Protein AF-A0A257VPJ4-F1 (afdb_monomer_lite)

Foldseek 3Di:
DVLVVQVVLVAPEEAELDPVVQVVNCVVNVNVRRYDYNDPQLVVDDDQDPVNLVVLVVQLPGDRYKYKYFDPPPPDDPSSVVVSQVSLVVVQWHKDWDDFDADPVRHGTMTIIHIDHHD

Structure (mmCIF, N/CA/C/O backbone):
data_AF-A0A257VPJ4-F1
#
_entry.id   AF-A0A257VPJ4-F1
#
loop_
_atom_site.group_PDB
_atom_site.id
_atom_site.type_symbol
_atom_site.label_atom_id
_atom_site.label_alt_id
_atom_site.label_comp_id
_atom_site.label_asym_id
_atom_site.label_entity_id
_atom_site.label_seq_id
_atom_site.pdbx_PDB_ins_code
_atom_site.Cartn_x
_atom_site.Cartn_y
_atom_site.Cartn_z
_atom_site.occupancy
_atom_site.B_iso_or_equiv
_atom_site.auth_seq_id
_atom_site.auth_comp_id
_atom_site.auth_asym_id
_atom_site.auth_atom_id
_atom_site.pdbx_PDB_model_num
ATOM 1 N N . PRO A 1 1 ? -6.957 4.475 14.204 1.00 91.00 1 PRO A N 1
ATOM 2 C CA . PRO A 1 1 ? -7.528 4.563 12.835 1.00 91.00 1 PRO A CA 1
ATOM 3 C C . PRO A 1 1 ? -6.966 3.501 11.880 1.00 91.00 1 PRO A C 1
ATOM 5 O O . PRO A 1 1 ? -7.706 2.599 11.518 1.00 91.00 1 PRO A O 1
ATOM 8 N N . LEU A 1 2 ? -5.660 3.529 11.570 1.00 92.00 2 LEU A N 1
ATOM 9 C CA . LEU A 1 2 ? -5.046 2.609 10.595 1.00 92.00 2 LEU A CA 1
ATOM 10 C C . LEU A 1 2 ? -5.255 1.131 10.947 1.00 92.00 2 LEU A C 1
ATOM 12 O O . LEU A 1 2 ? -5.782 0.375 10.145 1.00 92.00 2 LEU A O 1
ATOM 16 N N . ARG A 1 3 ? -4.924 0.728 12.179 1.00 91.44 3 ARG A N 1
ATOM 17 C CA . ARG A 1 3 ? -5.141 -0.649 12.655 1.00 91.44 3 ARG A CA 1
ATOM 18 C C . ARG A 1 3 ? -6.596 -1.107 12.497 1.00 91.44 3 ARG A C 1
ATOM 20 O O . ARG A 1 3 ? -6.821 -2.242 12.111 1.00 91.44 3 ARG A O 1
ATOM 27 N N . ALA A 1 4 ? -7.559 -0.250 12.844 1.00 91.69 4 ALA A N 1
ATOM 28 C CA . ALA A 1 4 ? -8.978 -0.594 12.773 1.00 91.69 4 ALA A CA 1
ATOM 29 C C . ALA A 1 4 ? -9.409 -0.815 11.319 1.00 91.69 4 ALA A C 1
ATOM 31 O O . ALA A 1 4 ? -10.001 -1.842 11.023 1.00 91.69 4 ALA A O 1
ATOM 32 N N . TYR A 1 5 ? -9.002 0.086 10.420 1.00 94.56 5 TYR A N 1
ATOM 33 C CA . TYR A 1 5 ? -9.220 -0.059 8.983 1.00 94.56 5 TYR A CA 1
ATOM 34 C C . TYR A 1 5 ? -8.608 -1.355 8.431 1.00 94.56 5 TYR A C 1
ATOM 36 O O . TYR A 1 5 ? -9.283 -2.112 7.749 1.00 94.56 5 TYR A O 1
ATOM 44 N N . LEU A 1 6 ? -7.347 -1.651 8.768 1.00 94.38 6 LEU A N 1
ATOM 45 C CA . LEU A 1 6 ? -6.667 -2.868 8.308 1.00 94.38 6 LEU A CA 1
ATOM 46 C C . LEU A 1 6 ? -7.302 -4.149 8.867 1.00 94.38 6 LEU A C 1
ATOM 48 O O . LEU A 1 6 ? -7.285 -5.173 8.197 1.00 94.38 6 LEU A O 1
ATOM 52 N N . ALA A 1 7 ? -7.840 -4.109 10.087 1.00 92.56 7 ALA A N 1
ATOM 53 C CA . ALA A 1 7 ? -8.525 -5.253 10.682 1.00 92.56 7 ALA A CA 1
ATOM 54 C C . ALA A 1 7 ? -9.891 -5.512 10.030 1.00 92.56 7 ALA A C 1
ATOM 56 O O . ALA A 1 7 ? -10.244 -6.667 9.828 1.00 92.56 7 ALA A O 1
ATOM 57 N N . ASP A 1 8 ? -10.626 -4.449 9.704 1.00 94.56 8 ASP A N 1
ATOM 58 C CA . ASP A 1 8 ? -11.932 -4.518 9.042 1.00 94.56 8 ASP A CA 1
ATOM 59 C C . ASP A 1 8 ? -11.807 -4.967 7.579 1.00 94.56 8 ASP A C 1
ATOM 61 O O . ASP A 1 8 ? -12.488 -5.888 7.142 1.00 94.56 8 ASP A O 1
ATOM 65 N N . ALA A 1 9 ? -10.850 -4.391 6.846 1.00 94.62 9 ALA A N 1
ATOM 66 C CA . ALA A 1 9 ? -10.592 -4.733 5.449 1.00 94.62 9 ALA A CA 1
ATOM 67 C C . ALA A 1 9 ? -9.998 -6.140 5.245 1.00 94.62 9 ALA A C 1
ATOM 69 O O . ALA A 1 9 ? -10.019 -6.648 4.125 1.00 94.62 9 ALA A O 1
ATOM 70 N N . ALA A 1 10 ? -9.433 -6.737 6.303 1.00 93.06 10 ALA A N 1
ATOM 71 C CA . ALA A 1 10 ? -8.858 -8.083 6.325 1.00 93.06 10 ALA A CA 1
ATOM 72 C C . ALA A 1 10 ? -7.991 -8.440 5.087 1.00 93.06 10 ALA A C 1
ATOM 74 O O . ALA A 1 10 ? -8.274 -9.421 4.394 1.00 93.06 10 ALA A O 1
ATOM 75 N N . PRO A 1 11 ? -6.931 -7.665 4.777 1.00 94.00 11 PRO A N 1
ATOM 76 C CA . PRO A 1 11 ? -6.046 -7.972 3.657 1.00 94.00 11 PRO A CA 1
ATOM 77 C C . PRO A 1 11 ? -5.237 -9.245 3.919 1.00 94.00 11 PRO A C 1
ATOM 79 O O . PRO A 1 11 ? -4.891 -9.542 5.063 1.00 94.00 11 PRO A O 1
ATOM 82 N N . ASN A 1 12 ? -4.849 -9.959 2.860 1.00 92.44 12 ASN A N 1
ATOM 83 C CA . ASN A 1 12 ? -4.039 -11.180 3.001 1.00 92.44 12 ASN A CA 1
ATOM 84 C C . ASN A 1 12 ? -2.571 -10.876 3.337 1.00 92.44 12 ASN A C 1
ATOM 86 O O . ASN A 1 12 ? -1.836 -11.754 3.782 1.00 92.44 12 ASN A O 1
ATOM 90 N N . GLY A 1 13 ? -2.142 -9.632 3.129 1.00 92.62 13 GLY A N 1
ATOM 91 C CA . GLY A 1 13 ? -0.814 -9.154 3.476 1.00 92.62 13 GLY A CA 1
ATOM 92 C C . GLY A 1 13 ? -0.798 -7.638 3.594 1.00 92.62 13 GLY A C 1
ATOM 93 O O . GLY A 1 13 ? -1.459 -6.940 2.829 1.00 92.62 13 GLY A O 1
ATOM 94 N N . ILE A 1 14 ? -0.053 -7.132 4.571 1.00 93.44 14 ILE A N 1
ATOM 95 C CA . ILE A 1 14 ? 0.162 -5.704 4.798 1.00 93.44 14 ILE A CA 1
ATOM 96 C C . ILE A 1 14 ? 1.647 -5.436 4.618 1.00 93.44 14 ILE A C 1
ATOM 98 O O . ILE A 1 14 ? 2.462 -5.969 5.369 1.00 93.44 14 ILE A O 1
ATOM 102 N N . TYR A 1 15 ? 1.985 -4.595 3.649 1.00 92.19 15 TYR A N 1
ATOM 103 C CA . TYR A 1 15 ? 3.349 -4.272 3.255 1.00 92.19 15 TYR A CA 1
ATOM 104 C C . TYR A 1 15 ? 3.602 -2.792 3.508 1.00 92.19 15 TYR A C 1
ATOM 106 O O . TYR A 1 15 ? 3.256 -1.941 2.683 1.00 92.19 15 TYR A O 1
ATOM 114 N N . PRO A 1 16 ? 4.172 -2.447 4.671 1.00 90.81 16 PRO A N 1
ATOM 115 C CA . PRO A 1 16 ? 4.635 -1.095 4.902 1.00 90.81 16 PRO A CA 1
ATOM 116 C C . PRO A 1 16 ? 5.722 -0.771 3.879 1.00 90.81 16 PRO A C 1
ATOM 118 O O . PRO A 1 16 ? 6.570 -1.616 3.607 1.00 90.81 16 PRO A O 1
ATOM 121 N N . LEU A 1 17 ? 5.712 0.425 3.306 1.00 88.62 17 LEU A N 1
ATOM 122 C CA . LEU A 1 17 ? 6.753 0.865 2.371 1.00 88.62 17 LEU A CA 1
ATOM 123 C C . LEU A 1 17 ? 7.864 1.663 3.061 1.00 88.62 17 LEU A C 1
ATOM 125 O O . LEU A 1 17 ? 8.824 2.077 2.424 1.00 88.62 17 LEU A O 1
ATOM 129 N N . GLU A 1 18 ? 7.732 1.873 4.369 1.00 85.00 18 GLU A N 1
ATOM 130 C CA . GLU A 1 18 ? 8.662 2.634 5.192 1.00 85.00 18 GLU A CA 1
ATOM 131 C C . GLU A 1 18 ? 8.882 1.912 6.525 1.00 85.00 18 GLU A C 1
ATOM 133 O O . GLU A 1 18 ? 7.929 1.539 7.221 1.00 85.00 18 GLU A O 1
ATOM 138 N N . TRP A 1 19 ? 10.148 1.772 6.924 1.00 78.44 19 TRP A N 1
ATOM 139 C CA . TRP A 1 19 ? 10.555 1.080 8.153 1.00 78.44 19 TRP A CA 1
ATOM 140 C C . TRP A 1 19 ? 9.853 1.597 9.411 1.00 78.44 19 TRP A C 1
ATOM 142 O O . TRP A 1 19 ? 9.458 0.813 10.279 1.00 78.44 19 TRP A O 1
ATOM 152 N N . GLY A 1 20 ? 9.624 2.912 9.483 1.00 83.25 20 GLY A N 1
ATOM 153 C CA . GLY A 1 20 ? 8.953 3.564 10.609 1.00 83.25 20 GLY A CA 1
ATOM 154 C C . GLY A 1 20 ? 7.502 3.121 10.834 1.00 83.25 20 GLY A C 1
ATOM 155 O O . GLY A 1 20 ? 6.937 3.425 11.881 1.00 83.25 20 GLY A O 1
ATOM 156 N N . ILE A 1 21 ? 6.892 2.401 9.888 1.00 85.75 21 ILE A N 1
ATOM 157 C CA . ILE A 1 21 ? 5.512 1.908 9.978 1.00 85.75 21 ILE A CA 1
ATOM 158 C C . ILE A 1 21 ? 5.463 0.454 10.492 1.00 85.75 21 ILE A C 1
ATOM 160 O O . ILE A 1 21 ? 4.515 0.084 11.191 1.00 85.75 21 ILE A O 1
ATOM 164 N N . ILE A 1 22 ? 6.488 -0.367 10.211 1.00 83.19 22 ILE A N 1
ATOM 165 C CA . ILE A 1 22 ? 6.501 -1.815 10.504 1.00 83.19 22 ILE A CA 1
ATOM 166 C C . ILE A 1 22 ? 6.338 -2.092 12.003 1.00 83.19 22 ILE A C 1
ATOM 168 O O . ILE A 1 22 ? 5.434 -2.825 12.413 1.00 83.19 22 ILE A O 1
ATOM 172 N N . GLY A 1 23 ? 7.219 -1.512 12.825 1.00 79.69 23 GLY A N 1
ATOM 173 C CA . GLY A 1 23 ? 7.243 -1.732 14.274 1.00 79.69 23 GLY A CA 1
ATOM 174 C C . GLY A 1 23 ? 5.907 -1.376 14.934 1.00 79.69 23 GLY A C 1
ATOM 175 O O . GLY A 1 23 ? 5.284 -2.248 15.551 1.00 79.69 23 GLY A O 1
ATOM 176 N N . PRO A 1 24 ? 5.405 -0.139 14.750 1.00 84.12 24 PRO A N 1
ATOM 177 C CA . PRO A 1 24 ? 4.105 0.266 15.268 1.00 84.12 24 PRO A CA 1
ATOM 178 C C . PRO A 1 24 ? 2.957 -0.634 14.806 1.00 84.12 24 PRO A C 1
ATOM 180 O O . PRO A 1 24 ? 2.126 -1.011 15.630 1.00 84.12 24 PRO A O 1
ATOM 183 N N . LEU A 1 25 ? 2.901 -1.034 13.529 1.00 84.00 25 LEU A N 1
ATOM 184 C CA . LEU A 1 25 ? 1.829 -1.908 13.042 1.00 84.00 25 LEU A CA 1
ATOM 185 C C . LEU A 1 25 ? 1.856 -3.299 13.677 1.00 84.00 25 LEU A C 1
ATOM 187 O O . LEU A 1 25 ? 0.795 -3.817 14.024 1.00 84.00 25 LEU A O 1
ATOM 191 N N . ARG A 1 26 ? 3.038 -3.890 13.882 1.00 83.38 26 ARG A N 1
ATOM 192 C CA . ARG A 1 26 ? 3.162 -5.200 14.545 1.00 83.38 26 ARG A CA 1
ATOM 193 C C . ARG A 1 26 ? 2.719 -5.144 16.004 1.00 83.38 26 ARG A C 1
ATOM 195 O O . ARG A 1 26 ? 1.926 -5.984 16.436 1.00 83.38 26 ARG A O 1
ATOM 202 N N . VAL A 1 27 ? 3.172 -4.125 16.737 1.00 84.19 27 VAL A N 1
ATOM 203 C CA . VAL A 1 27 ? 2.816 -3.920 18.150 1.00 84.19 27 VAL A CA 1
ATOM 204 C C . VAL A 1 27 ? 1.321 -3.630 18.294 1.00 84.19 27 VAL A C 1
ATOM 206 O O . VAL A 1 27 ? 0.619 -4.308 19.046 1.00 84.19 27 VAL A O 1
ATOM 209 N N . LEU A 1 28 ? 0.796 -2.667 17.532 1.00 79.31 28 LEU A N 1
ATOM 210 C CA . LEU A 1 28 ? -0.613 -2.273 17.601 1.00 79.31 28 LEU A CA 1
ATOM 211 C C . LEU A 1 28 ? -1.542 -3.371 17.077 1.00 79.31 28 LEU A C 1
ATOM 213 O O . LEU A 1 28 ? -2.647 -3.544 17.591 1.00 79.31 28 LEU A O 1
ATOM 217 N N . GLY A 1 29 ? -1.093 -4.141 16.087 1.00 80.06 29 GLY A N 1
ATOM 218 C CA . GLY A 1 29 ? -1.791 -5.311 15.568 1.00 80.06 29 GLY A CA 1
ATOM 219 C C . GLY A 1 29 ? -1.837 -6.486 16.545 1.00 80.06 29 GLY A C 1
ATOM 220 O O . GLY A 1 29 ? -2.603 -7.417 16.304 1.00 80.06 29 GLY A O 1
ATOM 221 N N . ARG A 1 30 ? -1.061 -6.461 17.643 1.00 81.56 30 ARG A N 1
ATOM 222 C CA . ARG A 1 30 ? -0.893 -7.583 18.589 1.00 81.56 30 ARG A CA 1
ATOM 223 C C . ARG A 1 30 ? -0.568 -8.904 17.875 1.00 81.56 30 ARG A C 1
ATOM 225 O O . ARG A 1 30 ? -1.101 -9.947 18.238 1.00 81.56 30 ARG A O 1
ATOM 232 N N . GLY A 1 31 ? 0.213 -8.834 16.794 1.00 78.75 31 GLY A N 1
ATOM 233 C CA . GLY A 1 31 ? 0.538 -9.985 15.941 1.00 78.75 31 GLY A CA 1
ATOM 234 C C . GLY A 1 31 ? -0.616 -10.552 15.099 1.00 78.75 31 GLY A C 1
ATOM 235 O O . GLY A 1 31 ? -0.409 -11.532 14.398 1.00 78.75 31 GLY A O 1
ATOM 236 N N . LYS A 1 32 ? -1.819 -9.961 15.135 1.00 85.06 32 LYS A N 1
ATOM 237 C CA . LYS A 1 32 ? -2.987 -10.451 14.377 1.00 85.06 32 LYS A CA 1
ATOM 238 C C . LYS A 1 32 ? -3.074 -9.915 12.952 1.00 85.06 32 LYS A C 1
ATOM 240 O O . LYS A 1 32 ? -3.813 -10.456 12.142 1.00 85.06 32 LYS A O 1
ATOM 245 N N . LEU A 1 33 ? -2.380 -8.816 12.672 1.00 89.38 33 LEU A N 1
ATOM 246 C CA . LEU A 1 33 ? -2.314 -8.258 11.328 1.00 89.38 33 LEU A CA 1
ATOM 247 C C . LEU A 1 33 ? -1.223 -8.998 10.538 1.00 89.38 33 LEU A C 1
ATOM 249 O O . LEU A 1 33 ? -0.119 -9.137 11.074 1.00 89.38 33 LEU A O 1
ATOM 253 N N . PRO A 1 34 ? -1.485 -9.432 9.290 1.00 91.62 34 PRO A N 1
ATOM 254 C CA . PRO A 1 34 ? -0.508 -10.135 8.457 1.00 91.62 34 PRO A CA 1
ATOM 255 C C . PRO A 1 34 ? 0.538 -9.158 7.896 1.00 91.62 34 PRO A C 1
ATOM 257 O O . PRO A 1 34 ? 0.580 -8.865 6.705 1.00 91.62 34 PRO A O 1
ATOM 260 N N . VAL A 1 35 ? 1.363 -8.590 8.777 1.00 89.44 35 VAL A N 1
ATOM 261 C CA . VAL A 1 35 ? 2.373 -7.586 8.420 1.00 89.44 35 VAL A CA 1
ATOM 262 C C . VAL A 1 35 ? 3.605 -8.272 7.835 1.00 89.44 35 VAL A C 1
ATOM 264 O O . VAL A 1 35 ? 4.430 -8.828 8.568 1.00 89.44 35 VAL A O 1
ATOM 267 N N . GLY A 1 36 ? 3.738 -8.187 6.514 1.00 85.19 36 GLY A N 1
ATOM 268 C CA . GLY A 1 36 ? 4.936 -8.564 5.780 1.00 85.19 36 GLY A CA 1
ATOM 269 C C . GLY A 1 36 ? 6.106 -7.625 6.074 1.00 85.19 36 GLY A C 1
ATOM 270 O O . GLY A 1 36 ? 5.974 -6.607 6.758 1.00 85.19 36 GLY A O 1
ATOM 271 N N . PHE A 1 37 ? 7.283 -7.986 5.578 1.00 73.69 37 PHE A N 1
ATOM 272 C CA . PHE A 1 37 ? 8.442 -7.105 5.643 1.00 73.69 37 PHE A CA 1
ATOM 273 C C . PHE A 1 37 ? 8.428 -6.140 4.463 1.00 73.69 37 PHE A C 1
ATOM 275 O O . PHE A 1 37 ? 8.107 -6.535 3.341 1.00 73.69 37 PHE A O 1
ATOM 282 N N . THR A 1 38 ? 8.796 -4.887 4.728 1.00 67.31 38 THR A N 1
ATOM 283 C CA . THR A 1 38 ? 9.238 -3.974 3.676 1.00 67.31 38 THR A CA 1
ATOM 284 C C . THR A 1 38 ? 10.463 -4.611 3.038 1.00 67.31 38 THR A C 1
ATOM 286 O O . THR A 1 38 ? 11.405 -4.943 3.760 1.00 67.31 38 THR A O 1
ATOM 289 N N . PRO A 1 39 ? 10.448 -4.868 1.729 1.00 64.12 39 PRO A N 1
ATOM 290 C CA . PRO A 1 39 ? 11.577 -5.530 1.123 1.00 64.12 39 PRO A CA 1
ATOM 291 C C . PRO A 1 39 ? 12.831 -4.655 1.205 1.00 64.12 39 PRO A C 1
ATOM 293 O O . PRO A 1 39 ? 12.825 -3.532 0.714 1.00 64.12 39 PRO A O 1
ATOM 296 N N . GLU A 1 40 ? 13.916 -5.182 1.777 1.00 66.06 40 GLU A N 1
ATOM 297 C CA . GLU A 1 40 ? 15.218 -4.494 1.876 1.00 66.06 40 GLU A CA 1
ATOM 298 C C . GLU A 1 40 ? 15.750 -4.037 0.504 1.00 66.06 40 GLU A C 1
ATOM 300 O O . GLU A 1 40 ? 16.514 -3.079 0.407 1.00 66.06 40 GL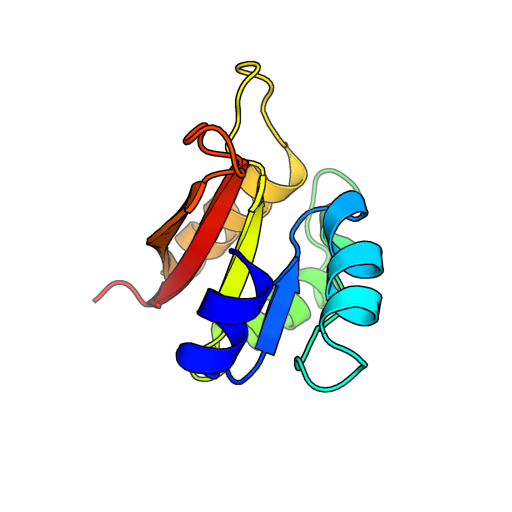U A O 1
ATOM 305 N N . TRP A 1 41 ? 15.302 -4.677 -0.582 1.00 65.69 41 TRP A N 1
ATOM 306 C CA . TRP A 1 41 ? 15.639 -4.282 -1.946 1.00 65.69 41 TRP A CA 1
ATOM 307 C C . TRP A 1 41 ? 15.013 -2.965 -2.405 1.00 65.69 41 TRP A C 1
ATOM 309 O O . TRP A 1 41 ? 15.501 -2.385 -3.371 1.00 65.69 41 TRP A O 1
ATOM 319 N N . LEU A 1 42 ? 13.991 -2.448 -1.716 1.00 68.06 42 LEU A N 1
ATOM 320 C CA . LEU A 1 42 ? 13.498 -1.093 -1.976 1.00 68.06 42 LEU A CA 1
ATOM 321 C C . LEU A 1 42 ? 14.570 -0.037 -1.694 1.00 68.06 42 LEU A C 1
ATOM 323 O O . LEU A 1 42 ? 14.553 1.016 -2.330 1.00 68.06 42 LEU A O 1
ATOM 327 N N . ASP A 1 43 ? 15.513 -0.339 -0.800 1.00 66.19 43 ASP A N 1
ATOM 328 C CA . ASP A 1 43 ? 16.592 0.558 -0.389 1.00 66.19 43 ASP A CA 1
ATOM 329 C C . ASP A 1 43 ? 17.937 0.235 -1.081 1.00 66.19 43 ASP A C 1
ATOM 331 O O . ASP A 1 43 ? 18.865 1.040 -1.027 1.00 66.19 43 ASP A O 1
ATOM 335 N N . ALA A 1 44 ? 18.055 -0.898 -1.788 1.00 61.28 44 ALA A N 1
ATOM 336 C CA . ALA A 1 44 ? 19.330 -1.496 -2.220 1.00 61.28 44 ALA A CA 1
ATOM 337 C C . ALA A 1 44 ? 20.033 -0.852 -3.445 1.00 61.28 44 ALA A C 1
ATOM 339 O O . ALA A 1 44 ? 20.785 -1.522 -4.151 1.00 61.28 44 ALA A O 1
ATOM 340 N N . GLY A 1 45 ? 19.862 0.450 -3.680 1.00 63.06 45 GLY A N 1
ATOM 341 C CA . GLY A 1 45 ? 20.516 1.175 -4.782 1.00 63.06 45 GLY A CA 1
ATOM 342 C C . GLY A 1 45 ? 19.597 1.449 -5.973 1.00 63.06 45 GLY A C 1
ATOM 343 O O . GLY A 1 45 ? 18.380 1.348 -5.853 1.00 63.06 45 GLY A O 1
ATOM 344 N N . THR A 1 46 ? 20.149 1.911 -7.097 1.00 65.31 46 THR A N 1
ATOM 345 C CA . THR A 1 46 ? 19.388 2.453 -8.244 1.00 65.31 46 THR A CA 1
ATOM 346 C C . THR A 1 46 ? 18.764 1.404 -9.162 1.00 65.31 46 THR A C 1
ATOM 348 O O . THR A 1 46 ? 17.817 1.735 -9.869 1.00 65.31 46 THR A O 1
ATOM 351 N N . GLU A 1 47 ? 19.241 0.159 -9.140 1.00 74.31 47 GLU A N 1
ATOM 352 C CA . GLU A 1 47 ? 18.804 -0.892 -10.063 1.00 74.31 47 GLU A CA 1
ATOM 353 C C . GLU A 1 47 ? 18.278 -2.123 -9.320 1.00 74.31 47 GLU A C 1
ATOM 355 O O . GLU A 1 47 ? 18.877 -2.592 -8.353 1.00 74.31 47 GLU A O 1
ATOM 360 N N . PHE A 1 48 ? 17.164 -2.675 -9.805 1.00 77.75 48 PHE A N 1
ATOM 361 C CA . PHE A 1 48 ? 16.638 -3.952 -9.327 1.00 77.75 48 PHE A CA 1
ATOM 362 C C . PHE A 1 48 ? 17.495 -5.093 -9.869 1.00 77.75 48 PHE A C 1
ATOM 364 O O . PHE A 1 48 ? 17.532 -5.330 -11.079 1.00 77.75 48 PHE A O 1
ATOM 371 N N . ARG A 1 49 ? 18.114 -5.872 -8.981 1.00 85.25 49 ARG A N 1
ATOM 372 C CA . ARG A 1 49 ? 18.748 -7.134 -9.375 1.00 85.25 49 ARG A CA 1
ATOM 373 C C . ARG A 1 49 ? 17.660 -8.132 -9.796 1.00 85.25 49 ARG A C 1
ATOM 375 O O . ARG A 1 49 ? 16.507 -8.003 -9.372 1.00 85.25 49 ARG A O 1
ATOM 382 N N . PRO A 1 50 ? 17.990 -9.187 -10.562 1.00 85.38 50 PRO A N 1
ATOM 383 C CA . PRO A 1 50 ? 17.008 -10.190 -10.986 1.00 85.38 50 PRO A CA 1
ATOM 384 C C . PRO A 1 50 ? 16.169 -10.778 -9.837 1.00 85.38 50 PRO A C 1
ATOM 386 O O . PRO A 1 50 ? 14.961 -10.966 -9.980 1.00 85.38 50 PRO A O 1
ATOM 389 N N . GLN A 1 51 ? 16.785 -11.001 -8.673 1.00 83.94 51 GLN A N 1
ATOM 390 C CA . GLN A 1 51 ? 16.101 -11.462 -7.459 1.00 83.94 51 GLN A CA 1
ATOM 391 C C . GLN A 1 51 ? 15.103 -10.445 -6.884 1.00 83.94 51 GLN A C 1
ATOM 393 O O . GLN A 1 51 ? 14.032 -10.831 -6.420 1.00 83.94 51 GLN A O 1
ATOM 398 N N . ASP A 1 52 ? 15.416 -9.151 -6.965 1.00 85.06 52 ASP A N 1
ATOM 399 C CA . ASP A 1 52 ? 14.554 -8.074 -6.481 1.00 85.06 52 ASP A CA 1
ATOM 400 C C . ASP A 1 52 ? 13.317 -7.971 -7.389 1.00 85.06 52 ASP A C 1
ATOM 402 O O . ASP A 1 52 ? 12.191 -7.819 -6.917 1.00 85.06 52 ASP A O 1
ATOM 406 N N . LEU A 1 53 ? 13.502 -8.159 -8.703 1.00 86.69 53 LEU A N 1
ATOM 407 C CA . LEU A 1 53 ? 12.404 -8.206 -9.669 1.00 86.69 53 LEU A CA 1
ATOM 408 C C . LEU A 1 53 ? 11.490 -9.418 -9.453 1.00 86.69 53 LEU A C 1
ATOM 410 O O . LEU A 1 53 ? 10.271 -9.295 -9.567 1.00 86.69 53 LEU A O 1
ATOM 414 N N . ALA A 1 54 ? 12.059 -10.587 -9.157 1.00 88.19 54 ALA A N 1
ATOM 415 C CA . ALA A 1 54 ? 11.281 -11.782 -8.840 1.00 88.19 54 ALA A CA 1
ATOM 416 C C . ALA A 1 54 ? 10.451 -11.583 -7.561 1.00 88.19 54 ALA A C 1
ATOM 418 O O . ALA A 1 54 ? 9.265 -11.915 -7.538 1.00 88.19 54 ALA A O 1
ATOM 419 N N . ALA A 1 55 ? 11.046 -10.978 -6.529 1.00 87.19 55 ALA A N 1
ATOM 420 C CA . ALA A 1 55 ? 10.351 -10.648 -5.291 1.00 87.19 55 ALA A CA 1
ATOM 421 C C . ALA A 1 55 ? 9.232 -9.616 -5.509 1.00 87.19 55 ALA A C 1
ATOM 423 O O . ALA A 1 55 ? 8.128 -9.804 -4.999 1.00 87.19 55 ALA A O 1
ATOM 424 N N . LEU A 1 56 ? 9.476 -8.571 -6.307 1.00 88.81 56 LEU A N 1
ATOM 425 C CA . LEU A 1 56 ? 8.447 -7.602 -6.688 1.00 88.81 56 LEU A CA 1
ATOM 426 C C . LEU A 1 56 ? 7.293 -8.273 -7.443 1.00 88.81 56 LEU A C 1
ATOM 428 O O . LEU A 1 56 ? 6.136 -8.084 -7.083 1.00 88.81 56 LEU A O 1
ATOM 432 N N . LYS A 1 57 ? 7.587 -9.097 -8.456 1.00 90.56 57 LYS A N 1
ATOM 433 C CA . LYS A 1 57 ? 6.554 -9.840 -9.196 1.00 90.56 57 LYS A CA 1
ATOM 434 C C . LYS A 1 57 ? 5.720 -10.708 -8.262 1.00 90.56 57 LYS A C 1
ATOM 436 O O . LYS A 1 57 ? 4.499 -10.673 -8.340 1.00 90.56 57 LYS A O 1
ATOM 441 N N . HIS A 1 58 ? 6.366 -11.432 -7.349 1.00 89.81 58 HIS A N 1
ATOM 442 C CA . HIS A 1 58 ? 5.656 -12.222 -6.351 1.00 89.81 58 HIS A CA 1
ATOM 443 C C . HIS A 1 58 ? 4.703 -11.347 -5.526 1.00 89.81 58 HIS A C 1
ATOM 445 O O . HIS A 1 58 ? 3.516 -11.650 -5.454 1.00 89.81 58 HIS A O 1
ATOM 451 N N . LEU A 1 59 ? 5.192 -10.223 -4.998 1.00 89.75 59 LEU A N 1
ATOM 452 C CA . LEU A 1 59 ? 4.420 -9.264 -4.204 1.00 89.75 59 LEU A CA 1
ATOM 453 C C . LEU A 1 59 ? 3.187 -8.721 -4.948 1.00 89.75 59 LEU A C 1
ATOM 455 O O . LEU A 1 59 ? 2.105 -8.642 -4.370 1.00 89.75 59 LEU A O 1
ATOM 459 N N . LEU A 1 60 ? 3.340 -8.390 -6.234 1.00 91.75 60 LEU A N 1
ATOM 460 C CA . LEU A 1 60 ? 2.266 -7.884 -7.098 1.00 91.75 60 LEU A CA 1
ATOM 461 C C . LEU A 1 60 ? 1.218 -8.953 -7.457 1.00 91.75 60 LEU A C 1
ATOM 463 O O . LEU A 1 60 ? 0.094 -8.613 -7.815 1.00 91.75 60 LEU A O 1
ATOM 467 N N . THR A 1 61 ? 1.566 -10.240 -7.358 1.00 92.31 61 THR A N 1
ATOM 468 C CA . THR A 1 61 ? 0.646 -11.366 -7.619 1.00 92.31 61 THR A CA 1
ATOM 469 C C . THR A 1 61 ? -0.101 -11.861 -6.384 1.00 92.31 61 THR A C 1
ATOM 471 O O . THR A 1 61 ? -0.976 -12.720 -6.502 1.00 92.31 61 THR A O 1
ATOM 474 N N . ILE A 1 62 ? 0.226 -11.344 -5.197 1.00 91.75 62 ILE A N 1
ATOM 475 C CA . ILE A 1 62 ? -0.494 -11.695 -3.972 1.00 91.75 62 ILE A CA 1
ATOM 476 C C . ILE A 1 62 ? -1.959 -11.294 -4.140 1.00 91.75 62 ILE A C 1
ATOM 478 O O . ILE A 1 62 ? -2.277 -10.252 -4.706 1.00 91.75 62 ILE A O 1
ATOM 482 N N . VAL A 1 63 ? -2.868 -12.137 -3.657 1.00 92.19 63 VAL A N 1
ATOM 483 C CA . VAL A 1 63 ? -4.300 -11.830 -3.657 1.00 92.19 63 VAL A CA 1
ATOM 484 C C . VAL A 1 63 ? -4.579 -10.846 -2.527 1.00 92.19 63 VAL A C 1
ATOM 486 O O . VAL A 1 63 ? -4.250 -11.138 -1.385 1.00 92.19 63 VAL A O 1
ATOM 489 N N . ASN A 1 64 ? -5.209 -9.709 -2.824 1.00 92.44 64 ASN A N 1
ATOM 490 C CA . ASN A 1 64 ? -5.589 -8.683 -1.843 1.00 92.44 64 ASN A CA 1
ATOM 491 C C . ASN A 1 64 ? -4.441 -8.146 -0.929 1.00 92.44 64 ASN A C 1
ATOM 493 O O . ASN A 1 64 ? -4.605 -8.119 0.296 1.00 92.44 64 ASN A O 1
ATOM 497 N N . PRO A 1 65 ? -3.279 -7.715 -1.472 1.00 94.56 65 PRO A N 1
ATOM 498 C CA . PRO A 1 65 ? -2.182 -7.138 -0.699 1.00 94.56 65 PRO A CA 1
ATOM 499 C C . PRO A 1 65 ? -2.447 -5.656 -0.444 1.00 94.56 65 PRO A C 1
ATOM 501 O O . PRO A 1 65 ? -2.903 -4.948 -1.336 1.00 94.56 65 PRO A O 1
ATOM 504 N N . TYR A 1 66 ? -2.177 -5.167 0.760 1.00 95.38 66 TYR A N 1
ATOM 505 C CA . TYR A 1 66 ? -2.308 -3.750 1.098 1.00 95.38 66 TYR A CA 1
ATOM 506 C C . TYR A 1 66 ? -0.925 -3.153 1.308 1.00 95.38 66 TYR A C 1
ATOM 508 O O . TYR A 1 66 ? -0.149 -3.642 2.127 1.00 95.38 66 TYR A O 1
ATOM 516 N N . PHE A 1 67 ? -0.637 -2.066 0.606 1.00 94.00 67 PHE A N 1
AT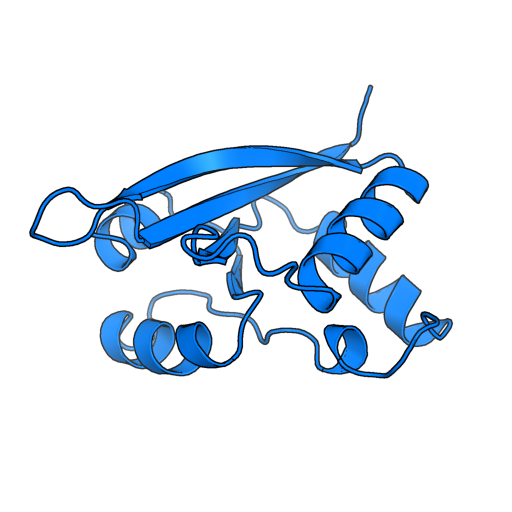OM 517 C CA . PHE A 1 67 ? 0.595 -1.304 0.753 1.00 94.00 67 PHE A CA 1
ATOM 518 C C . PHE A 1 67 ? 0.317 -0.069 1.595 1.00 94.00 67 PHE A C 1
ATOM 520 O O . PHE A 1 67 ? -0.700 0.595 1.403 1.00 94.00 67 PHE A O 1
ATOM 527 N N . VAL A 1 68 ? 1.186 0.219 2.562 1.00 93.19 68 VAL A N 1
ATOM 528 C CA . VAL A 1 68 ? 0.969 1.313 3.517 1.00 93.19 68 VAL A CA 1
ATOM 529 C C . VAL A 1 68 ? 2.184 2.223 3.544 1.00 93.19 68 VAL A C 1
ATOM 531 O O . VAL A 1 68 ? 3.288 1.776 3.847 1.00 93.19 68 VAL A O 1
ATOM 534 N N . ARG A 1 69 ? 1.970 3.510 3.285 1.00 91.56 69 ARG A N 1
ATOM 535 C CA . ARG A 1 69 ? 2.996 4.556 3.381 1.00 91.56 69 ARG A CA 1
ATOM 536 C C . ARG A 1 69 ? 2.471 5.776 4.117 1.00 91.56 69 ARG A C 1
ATOM 538 O O . ARG A 1 69 ? 1.254 5.947 4.227 1.00 91.56 69 ARG A O 1
ATOM 545 N N . TYR A 1 70 ? 3.356 6.634 4.601 1.00 90.75 70 TYR A N 1
ATOM 546 C CA . TYR A 1 70 ? 2.967 7.973 5.008 1.00 90.75 70 TYR A CA 1
ATOM 547 C C . TY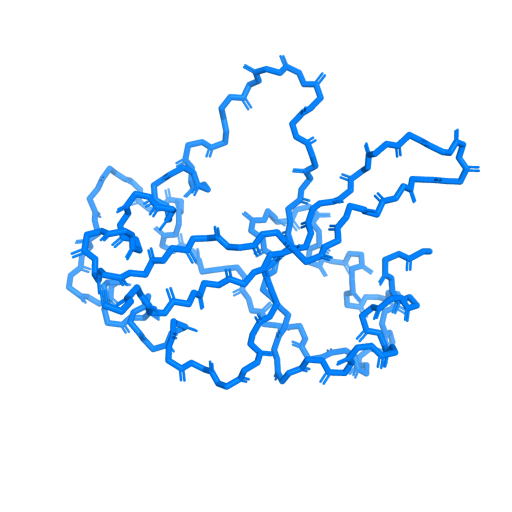R A 1 70 ? 2.436 8.751 3.799 1.00 90.75 70 TYR A C 1
ATOM 549 O O . TYR A 1 70 ? 2.873 8.570 2.662 1.00 90.75 70 TYR A O 1
ATOM 557 N N . VAL A 1 71 ? 1.463 9.627 4.040 1.00 90.31 71 VAL A N 1
ATOM 558 C CA . VAL A 1 71 ? 1.132 10.666 3.058 1.00 90.31 71 VAL A CA 1
ATOM 559 C C . VAL A 1 71 ? 2.327 11.611 2.995 1.00 90.31 71 VAL A C 1
ATOM 561 O O . VAL A 1 71 ? 2.822 12.021 4.046 1.00 90.31 71 VAL A O 1
ATOM 564 N N . ASP A 1 72 ? 2.796 11.968 1.800 1.00 79.50 72 ASP A N 1
ATOM 565 C CA . ASP A 1 72 ? 3.839 12.984 1.688 1.00 79.50 72 ASP A CA 1
ATOM 566 C C . ASP A 1 72 ? 3.272 14.335 2.140 1.00 79.50 72 ASP A C 1
ATOM 568 O O . ASP A 1 72 ? 2.378 14.911 1.520 1.00 79.50 72 ASP A O 1
ATOM 572 N N . ARG A 1 73 ? 3.767 14.815 3.282 1.00 66.75 73 ARG A N 1
ATOM 573 C CA . ARG A 1 73 ? 3.385 16.103 3.877 1.00 66.75 73 ARG A CA 1
ATOM 574 C C . ARG A 1 73 ? 4.445 17.178 3.675 1.00 66.75 73 ARG A C 1
ATOM 576 O O . ARG A 1 73 ? 4.236 18.309 4.104 1.00 66.75 73 ARG A O 1
ATOM 583 N N . THR A 1 74 ? 5.587 16.821 3.094 1.00 65.38 74 THR A N 1
ATOM 584 C CA . THR A 1 74 ? 6.770 17.686 3.003 1.00 65.38 74 THR A CA 1
ATOM 585 C C . THR A 1 74 ? 7.181 17.995 1.567 1.00 65.38 74 THR A C 1
ATOM 587 O O . THR A 1 74 ? 8.073 18.817 1.374 1.00 65.38 74 THR A O 1
ATOM 590 N N . GLY A 1 75 ? 6.549 17.354 0.576 1.00 60.47 75 GLY A N 1
ATOM 591 C CA . GLY A 1 75 ? 6.969 17.419 -0.823 1.00 60.47 75 GLY A CA 1
ATOM 592 C C . GLY A 1 75 ? 8.316 16.730 -1.055 1.00 60.47 75 GLY A C 1
ATOM 593 O O . GLY A 1 75 ? 8.994 17.021 -2.039 1.00 60.47 75 GLY A O 1
ATOM 594 N N . ARG A 1 76 ? 8.756 15.883 -0.114 1.00 57.78 76 ARG A N 1
ATOM 595 C CA . ARG A 1 76 ? 10.000 15.126 -0.238 1.00 57.78 76 ARG A CA 1
ATOM 596 C C . ARG A 1 76 ? 9.645 13.765 -0.810 1.00 57.78 76 ARG A C 1
ATOM 598 O O . ARG A 1 76 ? 9.066 12.935 -0.113 1.00 57.78 76 ARG A O 1
ATOM 605 N N . SER A 1 77 ? 10.048 13.568 -2.061 1.00 62.81 77 SER A N 1
ATOM 606 C CA . SER A 1 77 ? 10.061 12.277 -2.748 1.00 62.81 77 SER A CA 1
ATOM 607 C C . SER A 1 77 ? 10.586 11.179 -1.817 1.00 62.81 77 SER A C 1
ATOM 609 O O . SER A 1 77 ? 11.674 11.290 -1.239 1.00 62.81 77 SER A O 1
ATOM 611 N N . ASN A 1 78 ? 9.801 10.112 -1.667 1.00 78.88 78 ASN A N 1
ATOM 612 C CA . ASN A 1 78 ? 10.285 8.854 -1.116 1.00 78.88 78 ASN A CA 1
ATOM 613 C C . ASN A 1 78 ? 10.759 8.006 -2.302 1.00 78.88 78 ASN A C 1
ATOM 615 O O . ASN A 1 78 ? 9.991 7.238 -2.881 1.00 78.88 78 ASN A O 1
ATOM 619 N N . ALA A 1 79 ? 12.024 8.190 -2.686 1.00 79.88 79 ALA A N 1
ATOM 620 C CA . ALA A 1 79 ? 12.611 7.540 -3.856 1.00 79.88 79 ALA A CA 1
ATOM 621 C C . ALA A 1 79 ? 12.414 6.004 -3.883 1.00 79.88 79 ALA A C 1
ATOM 623 O O . ALA A 1 79 ? 12.081 5.474 -4.944 1.00 79.88 79 ALA A O 1
ATOM 624 N N . PRO A 1 80 ? 12.540 5.256 -2.766 1.00 81.69 80 PRO A N 1
ATOM 625 C CA . PRO A 1 80 ? 12.136 3.847 -2.711 1.00 81.69 80 PRO A CA 1
ATOM 626 C C . PRO A 1 80 ? 10.695 3.576 -3.174 1.00 81.69 80 PRO A C 1
ATOM 628 O O . PRO A 1 80 ? 10.470 2.699 -4.011 1.00 81.69 80 PRO A O 1
ATOM 631 N N . VAL A 1 81 ? 9.722 4.349 -2.682 1.00 85.88 81 VAL A N 1
ATOM 632 C CA . VAL A 1 81 ? 8.301 4.216 -3.051 1.00 85.88 81 VAL A CA 1
ATOM 633 C C . VAL A 1 81 ? 8.066 4.571 -4.517 1.00 85.88 81 VAL A C 1
ATOM 635 O O . VAL A 1 81 ? 7.362 3.852 -5.220 1.00 85.88 81 VAL A O 1
ATOM 638 N N . GLU A 1 82 ? 8.662 5.657 -4.999 1.00 87.06 82 GLU A N 1
ATOM 639 C CA . GLU A 1 82 ? 8.514 6.094 -6.392 1.00 87.06 82 GLU A CA 1
ATOM 640 C C . GLU A 1 82 ? 9.076 5.057 -7.366 1.00 87.06 82 GLU A C 1
ATOM 642 O O . GLU A 1 82 ? 8.441 4.737 -8.370 1.00 87.06 82 GLU A O 1
ATOM 647 N N . ARG A 1 83 ? 10.220 4.452 -7.029 1.00 86.00 83 ARG A N 1
ATOM 648 C CA . ARG A 1 83 ? 10.798 3.349 -7.808 1.00 86.00 83 ARG A CA 1
ATOM 649 C C . ARG A 1 83 ? 9.913 2.115 -7.808 1.00 86.00 83 ARG A C 1
ATOM 651 O O . ARG A 1 83 ? 9.769 1.487 -8.853 1.00 86.00 83 ARG A O 1
ATOM 658 N N . LEU A 1 84 ? 9.306 1.772 -6.670 1.00 88.12 84 LEU A N 1
ATOM 659 C CA . LEU A 1 84 ? 8.334 0.682 -6.606 1.00 88.12 84 LEU A CA 1
ATOM 660 C C . LEU A 1 84 ? 7.170 0.931 -7.564 1.00 88.12 84 LEU A C 1
ATOM 662 O O . LEU A 1 84 ? 6.801 0.031 -8.317 1.00 88.12 84 LEU A O 1
ATOM 666 N N . ILE A 1 85 ? 6.608 2.142 -7.545 1.00 91.06 85 ILE A N 1
ATOM 667 C CA . ILE A 1 85 ? 5.493 2.518 -8.418 1.00 91.06 85 ILE A CA 1
ATOM 668 C C . ILE A 1 85 ? 5.916 2.430 -9.884 1.00 91.06 85 ILE A C 1
ATOM 670 O O . ILE A 1 85 ? 5.251 1.749 -10.662 1.00 91.06 85 ILE A O 1
ATOM 674 N N . ALA A 1 86 ? 7.035 3.062 -10.252 1.00 90.69 86 ALA A N 1
ATOM 675 C CA . ALA A 1 86 ? 7.540 3.071 -11.622 1.00 90.69 86 ALA A CA 1
ATOM 676 C C . ALA A 1 86 ? 7.803 1.649 -12.134 1.00 90.69 86 ALA A C 1
ATOM 678 O O . ALA A 1 86 ? 7.335 1.270 -13.207 1.00 90.69 86 ALA A O 1
ATOM 679 N N . ARG A 1 87 ? 8.465 0.813 -11.328 1.00 90.56 87 ARG A N 1
ATOM 680 C CA . ARG A 1 87 ? 8.772 -0.561 -11.723 1.00 90.56 87 ARG A CA 1
ATOM 681 C C . ARG A 1 87 ? 7.532 -1.448 -11.790 1.00 90.56 87 ARG A C 1
ATOM 683 O O . ARG A 1 87 ? 7.469 -2.342 -12.628 1.00 90.56 87 ARG A O 1
ATOM 690 N N . SER A 1 88 ? 6.538 -1.206 -10.939 1.00 92.81 88 SER A N 1
ATOM 691 C CA . SER A 1 88 ? 5.245 -1.892 -11.027 1.00 92.81 88 SER A CA 1
ATOM 692 C C . SER A 1 88 ? 4.504 -1.499 -12.309 1.00 92.81 88 SER A C 1
ATOM 694 O O . SER A 1 88 ? 3.966 -2.375 -12.984 1.00 92.81 88 SER A O 1
ATOM 696 N N . ALA A 1 89 ? 4.561 -0.223 -12.705 1.00 94.50 89 ALA A N 1
ATOM 697 C CA . ALA A 1 89 ? 3.978 0.266 -13.955 1.00 94.50 89 ALA A CA 1
ATOM 698 C C . ALA A 1 89 ? 4.618 -0.373 -15.194 1.00 94.50 89 ALA A C 1
ATOM 700 O O . ALA A 1 89 ? 3.903 -0.805 -16.096 1.00 94.50 89 ALA A O 1
ATOM 701 N N . GLU A 1 90 ? 5.942 -0.531 -15.214 1.00 93.06 90 GLU A N 1
ATOM 702 C CA . GLU A 1 90 ? 6.653 -1.251 -16.284 1.00 93.06 90 GLU A CA 1
ATOM 703 C C . GLU A 1 90 ? 6.248 -2.732 -16.390 1.00 93.06 90 GLU A C 1
ATOM 705 O O . GLU A 1 90 ? 6.362 -3.337 -17.454 1.00 93.06 90 GLU A O 1
ATOM 710 N N . LEU A 1 91 ? 5.759 -3.323 -15.296 1.00 93.44 91 LEU A N 1
ATOM 711 C CA . LEU A 1 91 ? 5.211 -4.681 -15.259 1.00 93.44 91 LEU A CA 1
ATOM 712 C C . LEU A 1 91 ? 3.712 -4.735 -15.595 1.00 93.44 91 LEU A C 1
ATOM 714 O O . LEU A 1 91 ? 3.108 -5.801 -15.490 1.00 93.44 91 LEU A O 1
ATOM 718 N N . GLY A 1 92 ? 3.111 -3.607 -15.978 1.00 96.06 92 GLY A N 1
ATOM 719 C CA . GLY A 1 92 ? 1.693 -3.504 -16.304 1.00 96.06 92 GLY A CA 1
ATOM 720 C C . GLY A 1 92 ? 0.782 -3.363 -15.087 1.00 96.06 92 GLY A C 1
ATOM 721 O O . GLY A 1 92 ? -0.408 -3.615 -15.212 1.00 96.06 92 GLY A O 1
ATOM 722 N N . TYR A 1 93 ? 1.300 -2.983 -13.916 1.00 96.62 93 TYR A N 1
ATOM 723 C CA . TYR A 1 93 ? 0.495 -2.751 -12.716 1.00 96.62 93 TYR A CA 1
ATOM 724 C C . TYR A 1 93 ? 0.366 -1.263 -12.400 1.00 96.62 93 TYR A C 1
ATOM 726 O O . TYR A 1 93 ? 1.351 -0.533 -12.373 1.00 96.62 93 TYR A O 1
ATOM 734 N N . GLN A 1 94 ? -0.834 -0.824 -12.041 1.00 95.81 94 GLN A N 1
ATOM 735 C CA . GLN A 1 94 ? -1.095 0.533 -11.581 1.00 95.81 94 GLN A CA 1
ATOM 736 C C . GLN A 1 94 ? -1.360 0.565 -10.075 1.00 95.81 94 GLN A C 1
ATOM 738 O O . GLN A 1 94 ? -2.102 -0.265 -9.543 1.00 95.81 94 GLN A O 1
ATOM 743 N N . GLU A 1 95 ? -0.787 1.556 -9.388 1.00 95.44 95 GLU A N 1
ATOM 744 C CA . GLU A 1 95 ? -1.155 1.860 -8.007 1.00 95.44 95 GLU A CA 1
ATOM 745 C C . GLU A 1 95 ? -2.571 2.451 -7.942 1.00 95.44 95 GLU A C 1
ATOM 747 O O . GLU A 1 95 ? -2.886 3.442 -8.600 1.00 95.44 95 GLU A O 1
ATOM 752 N N . GLN A 1 96 ? -3.413 1.866 -7.099 1.00 96.00 96 GLN A N 1
ATOM 753 C CA . GLN A 1 96 ? -4.770 2.300 -6.813 1.00 96.00 96 GLN A CA 1
ATOM 754 C C . GLN A 1 96 ? -4.893 2.678 -5.331 1.00 96.00 96 GLN A C 1
ATOM 756 O O . GLN A 1 96 ? -4.682 1.824 -4.460 1.00 96.00 96 GLN A O 1
ATOM 761 N N . PRO A 1 97 ? -5.235 3.936 -5.008 1.00 96.06 97 PRO A N 1
ATOM 762 C CA . PRO A 1 97 ? -5.500 4.334 -3.635 1.00 96.06 97 PRO A CA 1
ATOM 763 C C . PRO A 1 97 ? -6.800 3.700 -3.133 1.00 96.06 97 PRO A C 1
ATOM 765 O O . PRO A 1 97 ? -7.834 3.774 -3.790 1.00 96.06 97 PRO A O 1
ATOM 768 N N . LEU A 1 98 ? -6.744 3.093 -1.948 1.00 97.38 98 LEU A N 1
ATOM 769 C CA . LEU A 1 98 ? -7.895 2.483 -1.277 1.00 97.38 98 LEU A CA 1
ATOM 770 C C . LEU A 1 98 ? -8.449 3.385 -0.179 1.00 97.38 98 LEU A C 1
ATOM 772 O O . LEU A 1 98 ? -9.661 3.529 -0.037 1.00 97.38 98 LEU A O 1
ATOM 776 N N . ALA A 1 99 ? -7.560 3.974 0.621 1.00 97.06 99 ALA A N 1
ATOM 777 C CA . ALA A 1 99 ? -7.948 4.862 1.703 1.00 97.06 99 ALA A CA 1
ATOM 778 C C . ALA A 1 99 ? -6.814 5.801 2.104 1.00 97.06 99 ALA A C 1
ATOM 780 O O . ALA A 1 99 ? -5.650 5.405 2.180 1.00 97.06 99 ALA A O 1
ATOM 781 N N . THR A 1 100 ? -7.191 7.018 2.482 1.00 96.88 100 THR A N 1
ATOM 782 C CA . THR A 1 100 ? -6.335 7.917 3.255 1.00 96.88 100 THR A CA 1
ATOM 783 C C . THR A 1 100 ? -6.757 7.839 4.714 1.00 96.88 100 THR A C 1
ATOM 785 O O . THR A 1 100 ? -7.908 8.102 5.059 1.00 96.88 100 THR A O 1
ATOM 788 N N . ILE A 1 101 ? -5.826 7.466 5.585 1.00 95.75 101 ILE A N 1
ATOM 789 C CA . ILE A 1 101 ? -6.063 7.348 7.017 1.00 95.75 101 ILE A CA 1
ATOM 790 C C . ILE A 1 101 ? -5.553 8.596 7.719 1.00 95.75 101 ILE A C 1
ATOM 792 O O . ILE A 1 101 ? -4.355 8.898 7.714 1.00 95.75 101 ILE A O 1
ATOM 796 N N . ASN A 1 102 ? -6.474 9.280 8.387 1.00 94.56 102 ASN A N 1
ATOM 797 C CA . ASN A 1 102 ? -6.177 10.482 9.146 1.00 94.56 102 ASN A CA 1
ATOM 798 C C . ASN A 1 102 ? -5.699 10.155 10.570 1.00 94.56 102 ASN A C 1
ATOM 800 O O . ASN A 1 102 ? -6.061 9.130 11.164 1.00 94.56 102 ASN A O 1
ATOM 804 N N . ASP A 1 103 ? -4.890 11.050 11.133 1.00 90.50 103 ASP A N 1
ATOM 805 C CA . ASP A 1 103 ? -4.577 11.066 12.556 1.00 90.50 103 ASP A CA 1
ATOM 806 C C . ASP A 1 103 ? -5.806 11.482 13.392 1.00 90.50 103 ASP A C 1
ATOM 808 O O . ASP A 1 103 ? -6.877 11.805 12.874 1.00 90.50 103 ASP A O 1
ATOM 812 N N . ARG A 1 104 ? -5.658 11.489 14.721 1.00 90.25 104 ARG A N 1
ATOM 813 C CA . ARG A 1 104 ? -6.742 11.871 15.648 1.00 90.25 104 ARG A CA 1
ATOM 814 C C . ARG A 1 104 ? -7.217 13.328 15.508 1.00 90.25 104 ARG A C 1
ATOM 816 O O . ARG A 1 104 ? -8.225 13.683 16.102 1.00 90.25 104 ARG A O 1
ATOM 823 N N . HIS A 1 105 ? -6.479 14.163 14.781 1.00 93.00 105 HIS A N 1
ATOM 824 C CA . HIS A 1 105 ? -6.792 15.567 14.518 1.00 93.00 105 HIS A CA 1
ATOM 825 C C . HIS A 1 105 ? -7.299 15.779 13.081 1.00 93.00 105 HIS A C 1
ATOM 827 O O . HIS A 1 105 ? -7.367 16.914 12.620 1.00 93.00 105 HIS A O 1
ATOM 833 N N . GLY A 1 106 ? -7.629 14.701 12.359 1.00 92.38 106 GLY A N 1
ATOM 834 C CA . GLY A 1 106 ? -8.151 14.768 10.995 1.00 92.38 106 GLY A CA 1
ATOM 835 C C . GLY A 1 106 ? -7.089 15.019 9.924 1.00 92.38 106 GLY A C 1
A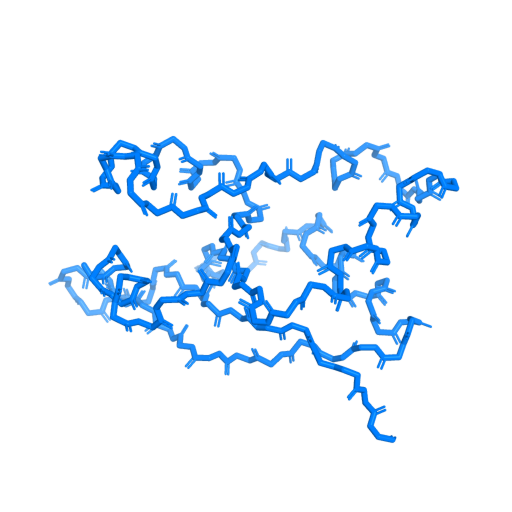TOM 836 O O . GLY A 1 106 ? -7.437 15.190 8.761 1.00 92.38 106 GLY A O 1
ATOM 837 N N . ARG A 1 107 ? -5.797 15.020 10.273 1.00 92.31 107 ARG A N 1
ATOM 838 C CA . ARG A 1 107 ? -4.718 15.278 9.311 1.00 92.31 107 ARG A CA 1
ATOM 839 C C . ARG A 1 107 ? -4.356 13.979 8.587 1.00 92.31 107 ARG A C 1
ATOM 841 O O . ARG A 1 107 ? -4.130 12.983 9.276 1.00 92.31 107 ARG A O 1
ATOM 848 N N . PRO A 1 108 ? -4.247 13.965 7.249 1.00 93.31 108 PRO A N 1
ATOM 849 C CA . PRO A 1 108 ? -3.867 12.768 6.508 1.00 93.31 108 PRO A CA 1
ATOM 850 C C . PRO A 1 108 ? -2.485 12.298 6.960 1.00 93.31 108 PRO A C 1
ATOM 852 O O . PRO A 1 108 ? -1.538 13.084 7.022 1.00 93.31 108 PRO A O 1
ATOM 855 N N . MET A 1 109 ? -2.397 11.026 7.347 1.00 92.00 109 MET A N 1
ATOM 856 C CA . MET A 1 109 ? -1.182 10.448 7.915 1.00 92.00 109 MET A CA 1
ATOM 857 C C . MET A 1 109 ? -0.695 9.259 7.104 1.00 92.00 109 MET A C 1
ATOM 859 O O . MET A 1 109 ? 0.490 9.208 6.801 1.00 92.00 109 MET A O 1
ATOM 863 N N . PHE A 1 110 ? -1.586 8.348 6.715 1.00 94.00 110 PHE A N 1
ATOM 864 C CA . PHE A 1 110 ? -1.221 7.181 5.915 1.00 94.00 110 PHE A CA 1
ATOM 865 C C . PHE A 1 110 ? -2.040 7.104 4.638 1.00 94.00 110 PHE A C 1
ATOM 867 O O . PHE A 1 110 ? -3.221 7.443 4.639 1.00 94.00 110 PHE A O 1
ATOM 874 N N . LEU A 1 111 ? -1.421 6.604 3.578 1.00 95.12 111 LEU A N 1
ATOM 875 C CA . LEU A 1 111 ? -2.100 6.159 2.376 1.00 95.12 111 LEU A CA 1
ATOM 876 C C . LEU A 1 111 ? -2.036 4.634 2.326 1.00 95.12 111 LEU A C 1
ATOM 878 O O . LEU A 1 111 ? -0.965 4.047 2.500 1.00 95.12 111 LEU A O 1
ATOM 882 N N . VAL A 1 112 ? -3.190 4.014 2.100 1.00 96.25 112 VAL A N 1
ATOM 883 C CA . VAL A 1 112 ? -3.313 2.584 1.837 1.00 96.25 112 VAL A CA 1
ATOM 884 C C . VAL A 1 112 ? -3.614 2.395 0.360 1.00 96.25 112 VAL A C 1
ATOM 886 O O . VAL A 1 112 ? -4.567 2.988 -0.152 1.00 96.25 112 VAL A O 1
ATOM 889 N N . THR A 1 113 ? -2.812 1.580 -0.316 1.00 96.44 113 THR A N 1
ATOM 890 C CA . THR A 1 113 ? -2.926 1.336 -1.756 1.00 96.44 113 THR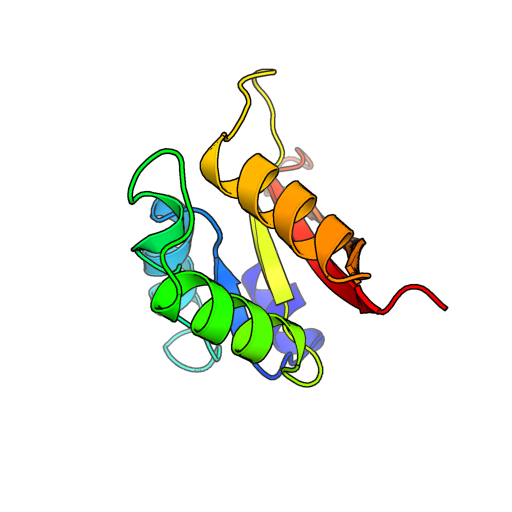 A CA 1
ATOM 891 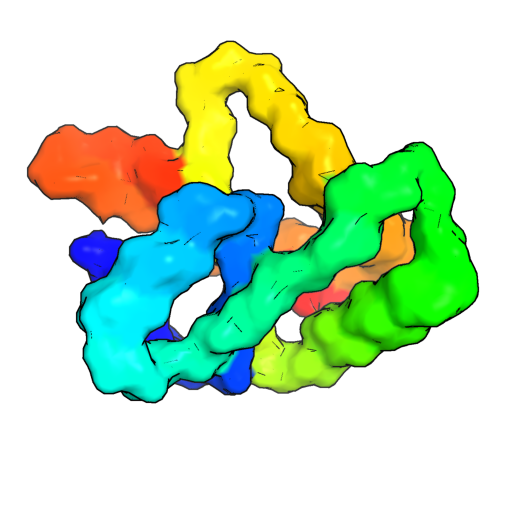C C . THR A 1 113 ? -2.895 -0.149 -2.097 1.00 96.44 113 THR A C 1
ATOM 893 O O . THR A 1 113 ? -2.565 -1.008 -1.274 1.00 96.44 113 THR A O 1
ATOM 896 N N . GLN A 1 114 ? -3.269 -0.437 -3.338 1.00 95.69 114 GLN A N 1
ATOM 897 C CA . GLN A 1 114 ? -3.152 -1.727 -4.000 1.00 95.69 114 GLN A CA 1
ATOM 898 C C . GLN A 1 114 ? -2.502 -1.538 -5.362 1.00 95.69 114 GLN A C 1
ATOM 900 O O . GLN A 1 114 ? -2.784 -0.556 -6.032 1.00 95.69 114 GLN A O 1
ATOM 905 N N . PHE A 1 115 ? -1.702 -2.497 -5.812 1.00 95.25 115 PHE A N 1
ATOM 906 C CA . PHE A 1 115 ? -1.293 -2.556 -7.212 1.00 95.25 115 PHE A CA 1
ATOM 907 C C . PHE A 1 115 ? -2.202 -3.528 -7.954 1.00 95.25 115 PHE A C 1
ATOM 909 O O . PHE A 1 115 ? -2.413 -4.650 -7.493 1.00 95.25 115 PHE A O 1
ATOM 916 N N . ARG A 1 116 ? -2.756 -3.103 -9.090 1.00 95.00 116 ARG A N 1
ATOM 917 C CA . ARG A 1 116 ? -3.622 -3.940 -9.928 1.00 95.00 116 ARG A CA 1
ATOM 918 C C . ARG A 1 116 ? -3.113 -3.969 -11.351 1.00 95.00 116 ARG A C 1
ATOM 920 O O . ARG A 1 116 ? -2.638 -2.949 -11.836 1.00 95.00 116 ARG A O 1
ATOM 927 N N . LEU A 1 117 ? -3.226 -5.126 -11.994 1.00 94.62 117 LEU A N 1
ATOM 928 C CA . LEU A 1 117 ? -2.893 -5.261 -13.404 1.00 94.62 117 LEU A CA 1
ATOM 929 C C . LEU A 1 117 ? -3.797 -4.325 -14.217 1.00 94.62 117 LEU A C 1
ATOM 931 O O . LEU A 1 117 ? -5.018 -4.329 -14.041 1.00 94.62 117 LEU A O 1
ATOM 935 N N . THR A 1 118 ? -3.184 -3.500 -15.052 1.00 86.75 118 THR A N 1
ATOM 936 C CA . THR A 1 118 ? -3.870 -2.637 -16.007 1.00 86.75 118 THR A CA 1
ATOM 937 C C . THR A 1 118 ? -4.472 -3.528 -17.103 1.00 86.75 118 THR A C 1
ATOM 939 O O . THR A 1 118 ? -3.780 -4.445 -17.553 1.00 86.75 118 THR A O 1
ATOM 942 N N . PRO A 1 119 ? -5.748 -3.333 -17.483 1.00 72.31 119 PRO A N 1
ATOM 943 C CA . PRO A 1 119 ? -6.383 -4.101 -18.553 1.00 72.31 119 PRO A CA 1
ATOM 944 C C . PRO A 1 119 ? -5.741 -3.870 -19.926 1.00 72.31 119 PRO A C 1
ATOM 946 O O . PRO A 1 119 ? -5.135 -2.792 -20.132 1.00 72.31 119 PRO A O 1
#

Sequence (119 aa):
PLRAYLADAAPNGIYPLEWGIIGPLRVLGRGKLPVGFTPEWLDAGTEFRPQDLAALKHLLTIVNPYFVRYVDRTGRSNAPVERLIARSAELGYQEQPLATINDRHGRPMFLVTQFRLTP

pLDDT: mean 86.54, std 9.82, range [57.78, 97.38]

Radius of gyration: 14.01 Å; chains: 1; bounding box: 32×30×37 Å

Secondary structure (DSSP, 8-state):
-HHHHHHHH--SEEEESSHHHHHHHHHHTTT-S-BPPPPGGGTS-SS--HHHHHHHHHHHHSSSEEEEEE--SS----HHHHHHHHHHHHTTEEEEEEEEEE-TTS-EEEEEEEEEE--